Protein AF-A0A830CSY4-F1 (afdb_monomer_lite)

Secondary structure (DSSP, 8-state):
--S-HHHHHHHHHHHHHHHHHHHHHHHHHHHT---HHHHHHHHHHHHHHHHHHHHHT--HHHHHHHHHHHHT-

Radius of gyration: 14.14 Å; chains: 1; bounding box: 39×19×34 Å

Foldseek 3Di:
DCPDPPVLLVCLVVLLVVLVVQLVVLVVVLVPDPDPVVNVVSVVSNLVSLLSNLSSVPDPVSVVVNVVSVVVD

Sequence (73 aa):
MELFPHAHSIFSPWLIIIGATQIIYAASTSLGQRNLKKRIAYSSVSHMGFIIIGIGSITDMGLNVNIIFLLSI

Structure (mmCIF, N/CA/C/O backbone):
data_AF-A0A830CSY4-F1
#
_entry.id   AF-A0A830CSY4-F1
#
loop_
_atom_site.group_PDB
_atom_site.id
_atom_site.type_symbol
_atom_site.label_atom_id
_atom_site.label_alt_id
_atom_site.label_comp_id
_atom_site.label_asym_id
_atom_site.label_entity_id
_atom_site.label_seq_id
_atom_site.pdbx_PDB_ins_code
_atom_site.Cartn_x
_atom_site.Cartn_y
_atom_site.Cartn_z
_atom_site.occupancy
_atom_site.B_iso_or_equiv
_atom_site.auth_seq_id
_atom_site.auth_comp_id
_atom_site.auth_asym_id
_atom_site.auth_atom_id
_atom_site.pdbx_PDB_model_num
ATOM 1 N N . MET A 1 1 ? 21.584 -9.259 -7.310 1.00 43.00 1 MET A N 1
ATOM 2 C CA . MET A 1 1 ? 21.213 -10.588 -7.847 1.00 43.00 1 MET A CA 1
ATOM 3 C C . MET A 1 1 ? 19.934 -10.419 -8.651 1.00 43.00 1 MET A C 1
ATOM 5 O O . MET A 1 1 ? 18.849 -10.516 -8.097 1.00 43.00 1 MET A O 1
ATOM 9 N N . GLU A 1 2 ? 20.060 -10.088 -9.933 1.00 54.56 2 GLU A N 1
ATOM 10 C CA . GLU A 1 2 ? 18.924 -9.896 -10.840 1.00 54.56 2 GLU A CA 1
ATOM 11 C C . GLU A 1 2 ? 18.683 -11.207 -11.586 1.00 54.56 2 GLU A C 1
ATOM 13 O O . GLU A 1 2 ? 19.248 -11.445 -12.648 1.00 54.56 2 GLU A O 1
ATOM 18 N N . LEU A 1 3 ? 17.912 -12.113 -10.979 1.00 60.19 3 LEU A N 1
ATOM 19 C CA . LEU A 1 3 ? 17.700 -13.441 -11.560 1.00 60.19 3 LEU A CA 1
ATOM 20 C C . LEU A 1 3 ? 16.885 -13.364 -12.872 1.00 60.19 3 LEU A C 1
ATOM 22 O O . LEU A 1 3 ? 17.074 -14.223 -13.721 1.00 60.19 3 LEU A O 1
ATOM 26 N N . PHE A 1 4 ? 16.047 -12.324 -13.068 1.00 65.88 4 PHE A N 1
ATOM 27 C CA . PHE A 1 4 ? 15.262 -12.074 -14.296 1.00 65.88 4 PHE A CA 1
ATOM 28 C C . PHE A 1 4 ? 14.828 -10.590 -14.465 1.00 65.88 4 PHE A C 1
ATOM 30 O O . PHE A 1 4 ? 13.675 -10.254 -14.174 1.00 65.88 4 PHE A O 1
ATOM 37 N N . PRO A 1 5 ? 15.685 -9.683 -14.974 1.00 64.94 5 PRO A N 1
ATOM 38 C CA . PRO A 1 5 ? 15.335 -8.263 -15.154 1.00 64.94 5 PRO A CA 1
ATOM 39 C C . PRO A 1 5 ? 14.195 -8.045 -16.167 1.00 64.94 5 PRO A C 1
ATOM 41 O O . PRO A 1 5 ? 13.352 -7.165 -15.996 1.00 64.94 5 PRO A O 1
ATOM 44 N N . HIS A 1 6 ? 14.102 -8.902 -17.188 1.00 64.69 6 HIS A N 1
ATOM 45 C CA . HIS A 1 6 ? 13.062 -8.806 -18.215 1.00 64.69 6 HIS A CA 1
ATOM 46 C C . HIS A 1 6 ? 11.663 -9.160 -17.679 1.00 64.69 6 HIS A C 1
ATOM 48 O O . HIS A 1 6 ? 10.690 -8.471 -17.973 1.00 64.69 6 HIS A O 1
ATOM 54 N N . ALA A 1 7 ? 11.560 -10.191 -16.831 1.00 64.81 7 ALA A N 1
ATOM 55 C CA . ALA A 1 7 ? 10.291 -10.571 -16.207 1.00 64.81 7 ALA A CA 1
ATOM 56 C C . ALA A 1 7 ? 9.812 -9.506 -15.207 1.00 64.81 7 ALA A C 1
ATOM 58 O O . ALA A 1 7 ? 8.617 -9.228 -15.122 1.00 64.81 7 ALA A O 1
ATOM 59 N N . HIS A 1 8 ? 10.746 -8.869 -14.493 1.00 66.88 8 HIS A N 1
ATOM 60 C CA . HIS A 1 8 ? 10.428 -7.810 -13.537 1.00 66.88 8 HIS A CA 1
ATOM 61 C C . HIS A 1 8 ? 9.889 -6.548 -14.226 1.00 66.88 8 HIS A C 1
ATOM 63 O O . HIS A 1 8 ? 8.925 -5.959 -13.744 1.00 66.88 8 HIS A O 1
ATOM 69 N N . SER A 1 9 ? 10.441 -6.173 -15.386 1.00 68.81 9 SER A N 1
ATOM 70 C CA . SER A 1 9 ? 9.954 -5.029 -16.173 1.00 68.81 9 SER A CA 1
ATOM 71 C C . SER A 1 9 ? 8.518 -5.225 -16.683 1.00 68.81 9 SER A C 1
ATOM 73 O O . SER A 1 9 ? 7.739 -4.276 -16.693 1.00 68.81 9 SER A O 1
ATOM 75 N N . ILE A 1 10 ? 8.133 -6.459 -17.029 1.00 76.25 10 ILE A N 1
ATOM 76 C CA . ILE A 1 10 ? 6.767 -6.786 -17.474 1.00 76.25 10 ILE A CA 1
ATOM 77 C C . ILE A 1 10 ? 5.783 -6.810 -16.291 1.00 76.25 10 ILE A C 1
ATOM 79 O O . ILE A 1 10 ? 4.641 -6.372 -16.422 1.00 76.25 10 ILE A O 1
ATOM 83 N N . PHE A 1 11 ? 6.216 -7.295 -15.123 1.00 75.94 11 PHE A N 1
ATOM 84 C CA . PHE A 1 11 ? 5.378 -7.363 -13.919 1.00 75.94 11 PHE A CA 1
ATOM 85 C C . PHE A 1 11 ? 5.249 -6.032 -13.170 1.00 75.94 11 PHE A C 1
ATOM 87 O O . PHE A 1 11 ? 4.251 -5.817 -12.486 1.00 75.94 11 PHE A O 1
ATOM 94 N N . SER A 1 12 ? 6.223 -5.134 -13.312 1.00 78.06 12 SER A N 1
ATOM 95 C CA . SER A 1 12 ? 6.248 -3.794 -12.714 1.00 78.06 12 SER A CA 1
ATOM 96 C C . SER A 1 12 ? 4.918 -3.027 -12.841 1.00 78.06 12 SER A C 1
ATOM 98 O O . SER A 1 12 ? 4.328 -2.704 -11.804 1.00 78.06 12 SER A O 1
ATOM 100 N N . PRO A 1 13 ? 4.362 -2.793 -14.049 1.00 79.56 13 PRO A N 1
ATOM 101 C CA . PRO A 1 13 ? 3.101 -2.062 -14.189 1.00 79.56 13 PRO A CA 1
ATOM 102 C C . PRO A 1 13 ? 1.918 -2.805 -13.559 1.00 79.56 13 PRO A C 1
ATOM 104 O O . PRO A 1 13 ? 1.014 -2.178 -13.010 1.00 79.56 13 PRO A O 1
ATOM 107 N N . TRP A 1 14 ? 1.935 -4.140 -13.578 1.00 84.19 14 TRP A N 1
ATOM 108 C CA . TRP A 1 14 ? 0.886 -4.957 -12.970 1.00 84.19 14 TRP A CA 1
ATOM 109 C C . TRP A 1 14 ? 0.871 -4.825 -11.441 1.00 84.19 14 TRP A C 1
ATOM 111 O O . TRP A 1 14 ? -0.189 -4.645 -10.840 1.00 84.19 14 TRP A O 1
ATOM 121 N N . LEU A 1 15 ? 2.050 -4.830 -10.810 1.00 85.00 15 LEU A N 1
ATOM 122 C CA . LEU A 1 15 ? 2.202 -4.617 -9.368 1.00 85.00 15 LEU A CA 1
ATOM 123 C C . LEU A 1 15 ? 1.731 -3.222 -8.948 1.00 85.00 15 LEU A C 1
ATOM 125 O O . LEU A 1 15 ? 1.041 -3.085 -7.937 1.00 85.00 15 LEU A O 1
ATOM 129 N N . ILE A 1 16 ? 2.040 -2.199 -9.747 1.00 85.31 16 ILE A N 1
ATOM 130 C CA . ILE A 1 16 ? 1.607 -0.823 -9.483 1.00 85.31 16 ILE A CA 1
ATOM 131 C C . ILE A 1 16 ? 0.074 -0.716 -9.525 1.00 85.31 16 ILE A C 1
ATOM 133 O O . ILE A 1 16 ? -0.519 -0.120 -8.625 1.00 85.31 16 ILE A O 1
ATOM 137 N N . ILE A 1 17 ? -0.584 -1.335 -10.513 1.00 87.44 17 ILE A N 1
ATOM 138 C CA . ILE A 1 17 ? -2.053 -1.332 -10.640 1.00 87.44 17 ILE A CA 1
ATOM 139 C C . ILE A 1 17 ? -2.716 -2.035 -9.449 1.00 87.44 17 ILE A C 1
ATOM 141 O O . ILE A 1 17 ? -3.685 -1.519 -8.882 1.00 87.44 17 ILE A O 1
ATOM 145 N N . ILE A 1 18 ? -2.191 -3.195 -9.046 1.00 87.56 18 ILE A N 1
ATOM 146 C CA . ILE A 1 18 ? -2.715 -3.944 -7.897 1.00 87.56 18 ILE A CA 1
ATOM 147 C C . ILE A 1 18 ? -2.539 -3.131 -6.614 1.00 87.56 18 ILE A C 1
ATOM 149 O O . ILE A 1 18 ? -3.500 -2.966 -5.864 1.00 87.56 18 ILE A O 1
ATOM 153 N N . GLY A 1 19 ? -1.346 -2.577 -6.383 1.00 87.31 19 GLY A N 1
ATOM 154 C CA . GLY A 1 19 ? -1.062 -1.760 -5.206 1.00 87.31 19 GLY A CA 1
ATOM 155 C C . GLY A 1 19 ? -1.960 -0.523 -5.127 1.00 87.31 19 GLY A C 1
ATOM 156 O O . GLY A 1 19 ? -2.56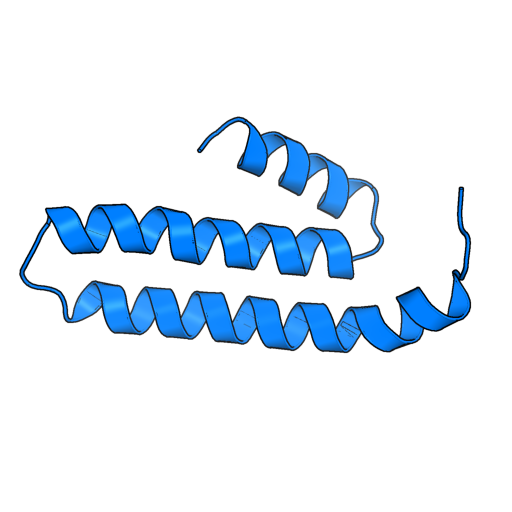2 -0.267 -4.085 1.00 87.31 19 GLY A O 1
ATOM 157 N N . ALA A 1 20 ? -2.147 0.192 -6.242 1.00 87.44 20 ALA A N 1
ATOM 158 C CA . ALA A 1 20 ? -3.033 1.354 -6.307 1.00 87.44 20 ALA A CA 1
ATOM 159 C C . ALA A 1 20 ? -4.492 0.980 -6.003 1.00 87.44 20 ALA A C 1
ATOM 161 O O . ALA A 1 20 ? -5.147 1.627 -5.183 1.00 87.44 20 ALA A O 1
ATOM 162 N N . THR A 1 21 ? -4.984 -0.108 -6.60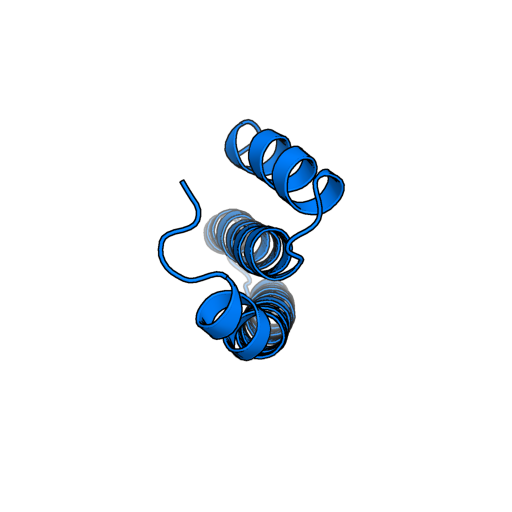1 1.00 88.25 21 THR A N 1
ATOM 163 C CA . THR A 1 21 ? -6.340 -0.618 -6.345 1.00 88.25 21 THR A CA 1
ATOM 164 C C . THR A 1 21 ? -6.523 -0.995 -4.873 1.00 88.25 21 THR A C 1
ATOM 166 O O . THR A 1 21 ? -7.554 -0.688 -4.274 1.00 88.25 21 THR A O 1
ATOM 169 N N . GLN A 1 22 ? -5.506 -1.601 -4.257 1.00 88.19 22 GLN A N 1
ATOM 170 C CA . GLN A 1 22 ? -5.540 -2.025 -2.860 1.00 88.19 22 GLN A CA 1
ATOM 171 C C . GLN A 1 22 ? -5.548 -0.834 -1.887 1.00 88.19 22 GLN A C 1
ATOM 173 O O . GLN A 1 22 ? -6.245 -0.891 -0.873 1.00 88.19 22 GLN A O 1
ATOM 178 N N . ILE A 1 23 ? -4.835 0.255 -2.203 1.00 87.81 23 ILE A N 1
ATOM 179 C CA . ILE A 1 23 ? -4.874 1.512 -1.434 1.00 87.81 23 ILE A CA 1
ATOM 180 C C . ILE A 1 23 ? -6.266 2.142 -1.516 1.00 87.81 23 ILE A C 1
ATOM 182 O O . ILE A 1 23 ? -6.844 2.485 -0.484 1.00 87.81 23 ILE A O 1
ATOM 186 N N . ILE A 1 24 ? -6.824 2.261 -2.725 1.00 88.19 24 ILE A N 1
ATOM 187 C CA . ILE A 1 24 ? -8.156 2.845 -2.937 1.00 88.19 24 ILE A CA 1
ATOM 188 C C . ILE A 1 24 ? -9.211 2.027 -2.184 1.00 88.19 24 ILE A C 1
ATOM 190 O O . ILE A 1 24 ? -10.002 2.585 -1.427 1.00 88.19 24 ILE A O 1
ATOM 194 N N . TYR A 1 25 ? -9.181 0.699 -2.315 1.00 86.69 25 TYR A N 1
ATOM 195 C CA . TYR A 1 25 ? -10.135 -0.186 -1.650 1.00 86.69 25 TYR A CA 1
ATOM 196 C C . TYR A 1 25 ? -10.039 -0.118 -0.117 1.00 86.69 25 TYR A C 1
ATOM 198 O O . TYR A 1 25 ? -11.065 -0.046 0.570 1.00 86.69 25 TYR A O 1
ATOM 206 N N . ALA A 1 26 ? -8.822 -0.093 0.435 1.00 84.81 26 ALA A N 1
ATOM 207 C CA . ALA A 1 26 ? -8.599 0.046 1.872 1.00 84.81 26 ALA A CA 1
ATOM 208 C C . ALA A 1 26 ? -9.056 1.421 2.394 1.00 84.81 26 ALA A C 1
ATOM 210 O O . ALA A 1 26 ? -9.703 1.494 3.442 1.00 84.81 26 ALA A O 1
ATOM 211 N N . ALA A 1 27 ? -8.802 2.498 1.644 1.00 83.00 27 ALA A N 1
ATOM 212 C CA . ALA A 1 27 ? -9.251 3.846 1.983 1.00 83.00 27 ALA A CA 1
ATOM 213 C C . ALA A 1 27 ? -10.784 3.959 1.968 1.00 83.00 27 ALA A C 1
ATOM 215 O O . ALA A 1 27 ? -11.377 4.412 2.950 1.00 83.00 27 ALA A O 1
ATOM 216 N N . SER A 1 28 ? -11.440 3.477 0.907 1.00 84.50 28 SER A N 1
ATOM 217 C CA . SER A 1 28 ? -12.904 3.473 0.796 1.00 84.50 28 SER A CA 1
ATOM 218 C C . SER A 1 28 ? -13.559 2.644 1.902 1.00 84.50 28 SER A C 1
ATOM 220 O O . SER A 1 28 ? -14.520 3.090 2.528 1.00 84.50 28 SER A O 1
ATOM 222 N N . THR A 1 29 ? -13.009 1.465 2.208 1.00 81.75 29 THR A N 1
ATOM 223 C CA . THR A 1 29 ? -13.542 0.585 3.260 1.00 81.75 29 THR A CA 1
ATOM 224 C C . THR A 1 29 ? -13.322 1.163 4.665 1.00 81.75 29 THR A C 1
ATOM 226 O O . THR A 1 29 ? -14.163 0.980 5.547 1.00 81.75 29 THR A O 1
ATOM 229 N N . SER A 1 30 ? -12.233 1.909 4.888 1.00 79.81 30 SER A N 1
ATOM 230 C CA . SER A 1 30 ? -11.931 2.555 6.175 1.00 79.81 30 SER A CA 1
ATOM 231 C C . SER A 1 30 ? -12.935 3.656 6.546 1.00 79.81 30 SER A C 1
ATOM 233 O O . SER A 1 30 ? -13.285 3.796 7.721 1.00 79.81 30 SER A O 1
ATOM 235 N N . LEU A 1 31 ? -13.463 4.400 5.565 1.00 74.94 31 LEU A N 1
ATOM 236 C CA . LEU A 1 31 ? -14.442 5.474 5.800 1.00 74.94 31 LEU A CA 1
ATOM 237 C C . LEU A 1 31 ? -15.797 4.954 6.309 1.00 74.94 31 LEU A C 1
ATOM 239 O O . LEU A 1 31 ? -16.452 5.622 7.105 1.00 74.94 31 LEU A O 1
ATOM 243 N N . GLY A 1 32 ? -16.201 3.749 5.896 1.00 75.44 32 GLY A N 1
ATOM 244 C CA . GLY A 1 32 ? -17.464 3.130 6.317 1.00 75.44 32 GLY A CA 1
ATOM 245 C C . GLY A 1 32 ? -17.413 2.426 7.681 1.00 75.44 32 GLY A C 1
ATOM 246 O O . GLY A 1 32 ? -18.448 2.019 8.212 1.00 75.44 32 GLY A O 1
ATOM 247 N N . GLN A 1 33 ? -16.228 2.254 8.277 1.00 75.12 33 GLN A N 1
ATOM 248 C CA . GLN A 1 33 ? -16.071 1.506 9.528 1.00 75.12 33 GLN A CA 1
ATOM 249 C C . GLN A 1 33 ? -16.361 2.380 10.760 1.00 75.12 33 GLN A C 1
ATOM 251 O O . GLN A 1 33 ? -15.549 3.210 11.154 1.00 75.12 33 GLN A O 1
ATOM 256 N N . ARG A 1 34 ? -17.475 2.114 11.463 1.00 70.62 34 ARG A N 1
ATOM 257 C CA . ARG A 1 34 ? -17.801 2.756 12.762 1.00 70.62 34 ARG A CA 1
ATOM 258 C C . ARG A 1 34 ? -16.877 2.328 13.915 1.00 70.62 34 ARG A C 1
ATOM 260 O O . ARG A 1 34 ? -16.858 2.971 14.958 1.00 70.62 34 ARG A O 1
ATOM 267 N N . ASN A 1 35 ? -16.111 1.247 13.744 1.00 77.12 35 ASN A N 1
ATOM 268 C CA . ASN A 1 35 ? -15.222 0.704 14.772 1.00 77.12 35 ASN A CA 1
ATOM 269 C C . ASN A 1 35 ? -13.788 1.225 14.603 1.00 77.12 35 ASN A C 1
ATOM 271 O O . ASN A 1 35 ? -13.082 0.818 13.679 1.00 77.12 35 ASN A O 1
ATOM 275 N N . LEU A 1 36 ? -13.327 2.053 15.546 1.00 75.44 36 LEU A N 1
ATOM 276 C CA . LEU A 1 36 ? -11.972 2.626 15.549 1.00 75.44 36 LEU A CA 1
ATOM 277 C C . LEU A 1 36 ? -10.867 1.555 15.506 1.00 75.44 36 LEU A C 1
ATOM 279 O O . LEU A 1 36 ? -9.913 1.705 14.750 1.00 75.44 36 LEU A O 1
ATOM 283 N N . LYS A 1 37 ? -11.036 0.427 16.214 1.00 75.50 37 LYS A N 1
ATOM 284 C CA . LYS A 1 37 ? -10.098 -0.714 16.148 1.00 75.50 37 LYS A CA 1
ATOM 285 C C . LYS A 1 37 ? -9.914 -1.254 14.725 1.00 75.50 37 LYS A C 1
ATOM 287 O O . LYS A 1 37 ? -8.798 -1.581 14.339 1.00 75.50 37 LYS A O 1
ATOM 292 N N . LYS A 1 38 ? -10.993 -1.328 13.936 1.00 73.19 38 LYS A N 1
ATOM 293 C CA . LYS A 1 38 ? -10.926 -1.796 12.543 1.00 73.19 38 LYS A CA 1
ATOM 294 C C . LYS A 1 38 ? -10.276 -0.746 11.643 1.00 73.19 38 LYS A C 1
ATOM 296 O O . LYS A 1 38 ? -9.473 -1.115 10.799 1.00 73.19 38 LYS A O 1
ATOM 301 N N . ARG A 1 39 ? -10.549 0.547 11.857 1.00 71.62 39 ARG A N 1
ATOM 302 C CA . ARG A 1 39 ? -9.902 1.641 11.103 1.00 71.62 39 ARG A CA 1
ATOM 303 C C . ARG A 1 39 ? -8.379 1.647 11.266 1.00 71.62 39 ARG A C 1
ATOM 305 O O . ARG A 1 39 ? -7.683 1.821 10.274 1.00 71.62 39 ARG A O 1
ATOM 312 N N . ILE A 1 40 ? -7.874 1.401 12.477 1.00 78.12 40 ILE A N 1
ATOM 313 C CA . ILE A 1 40 ? -6.426 1.306 12.736 1.00 78.12 40 ILE A CA 1
ATOM 314 C C . ILE A 1 40 ? -5.820 0.114 11.979 1.00 78.12 40 ILE A C 1
ATOM 316 O O . ILE A 1 40 ? -4.814 0.278 11.300 1.00 78.12 40 ILE A O 1
ATOM 320 N N . ALA A 1 41 ? -6.478 -1.050 11.994 1.00 77.88 41 ALA A N 1
ATOM 321 C CA . ALA A 1 41 ? -6.022 -2.216 11.231 1.00 77.88 41 ALA A CA 1
ATOM 322 C C . ALA A 1 41 ? -6.006 -1.969 9.707 1.00 77.88 41 ALA A C 1
ATOM 324 O O . ALA A 1 41 ? -5.080 -2.395 9.022 1.00 77.88 41 ALA A O 1
ATOM 325 N N . TYR A 1 42 ? -6.987 -1.231 9.171 1.00 78.56 42 TYR A N 1
ATOM 326 C CA . TYR A 1 42 ? -7.010 -0.854 7.751 1.00 78.56 42 TYR A CA 1
ATOM 327 C C . TYR A 1 42 ? -5.889 0.122 7.362 1.00 78.56 42 TYR A C 1
ATOM 329 O O . TYR A 1 42 ? -5.489 0.139 6.200 1.00 78.56 42 TYR A O 1
ATOM 337 N N . SER A 1 43 ? -5.334 0.886 8.308 1.00 77.88 43 SER A N 1
ATOM 338 C CA . SER A 1 43 ? -4.173 1.745 8.046 1.00 77.88 43 SER A CA 1
ATOM 339 C C . SER A 1 43 ? -2.939 0.923 7.654 1.00 77.88 43 SER A C 1
ATOM 341 O O . SER A 1 43 ? -2.272 1.255 6.675 1.00 77.88 43 SER A O 1
ATOM 343 N N . SER A 1 44 ? -2.677 -0.197 8.343 1.00 79.56 44 SER A N 1
ATOM 344 C CA . SER A 1 44 ? -1.591 -1.131 7.999 1.00 79.56 44 SER A CA 1
ATOM 345 C C . SER A 1 44 ? -1.816 -1.804 6.639 1.00 79.56 44 SER A C 1
ATOM 347 O O . SER A 1 44 ? -0.865 -2.033 5.895 1.00 79.56 44 SER A O 1
ATOM 349 N N . VAL A 1 45 ? -3.080 -2.054 6.272 1.00 78.62 45 VAL A N 1
ATOM 350 C CA . VAL A 1 45 ? -3.449 -2.607 4.957 1.00 78.62 45 VAL A CA 1
ATOM 351 C C . VAL A 1 45 ? -3.135 -1.610 3.838 1.00 78.62 45 VAL A C 1
ATOM 353 O O . VAL A 1 45 ? -2.527 -1.991 2.840 1.00 78.62 45 VAL A O 1
ATOM 356 N N . SER A 1 46 ? -3.467 -0.326 4.001 1.00 82.81 46 SER A N 1
ATOM 357 C CA . SER A 1 46 ? -3.065 0.710 3.036 1.00 82.81 46 SER A CA 1
ATOM 358 C C . SER A 1 46 ? -1.540 0.836 2.926 1.00 82.81 46 SER A C 1
ATOM 360 O O . SER A 1 46 ? -1.022 1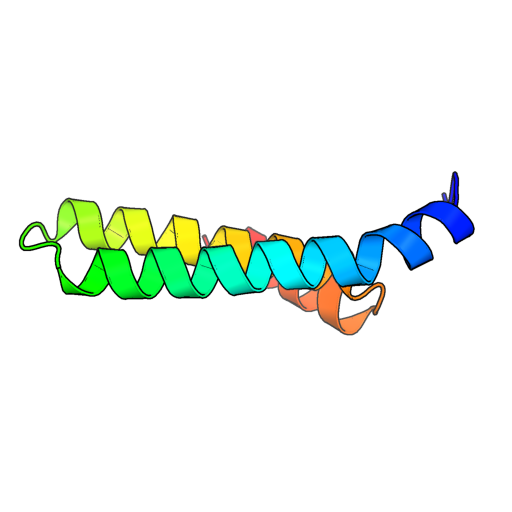.000 1.824 1.00 82.81 46 SER A O 1
ATOM 362 N N . HIS A 1 47 ? -0.817 0.701 4.044 1.00 83.50 47 HIS A N 1
ATOM 363 C CA . HIS A 1 47 ? 0.651 0.731 4.085 1.00 83.50 47 HIS A CA 1
ATOM 364 C C . HIS A 1 47 ? 1.284 -0.383 3.238 1.00 83.50 47 HIS A C 1
ATOM 366 O O . HIS A 1 47 ? 2.217 -0.132 2.478 1.00 83.50 47 HIS A O 1
ATOM 372 N N . MET A 1 48 ? 0.736 -1.601 3.298 1.00 84.38 48 MET A N 1
ATOM 373 C CA . MET A 1 48 ? 1.184 -2.717 2.454 1.00 84.38 48 MET A CA 1
ATOM 374 C C . MET A 1 48 ? 0.989 -2.444 0.956 1.00 84.38 48 MET A C 1
ATOM 376 O O . MET A 1 48 ? 1.829 -2.840 0.150 1.00 84.38 48 MET A O 1
ATOM 380 N N . GLY A 1 49 ? -0.060 -1.707 0.581 1.00 83.75 49 GLY A N 1
ATOM 381 C CA . GLY A 1 49 ? -0.280 -1.285 -0.804 1.00 83.75 49 GLY A CA 1
ATOM 382 C C . GLY A 1 49 ? 0.842 -0.385 -1.335 1.00 83.75 49 GLY A C 1
ATOM 383 O O . GLY A 1 49 ? 1.290 -0.574 -2.465 1.00 83.75 49 GLY A O 1
ATOM 384 N N . PHE A 1 50 ? 1.363 0.530 -0.507 1.00 83.00 50 PHE A N 1
ATOM 385 C CA . PHE A 1 50 ? 2.530 1.351 -0.859 1.00 83.00 50 PHE A CA 1
ATOM 386 C C . PHE A 1 50 ? 3.792 0.507 -1.054 1.00 83.00 50 PHE A C 1
ATOM 388 O O . PHE A 1 50 ? 4.539 0.753 -2.000 1.00 83.00 50 PHE A O 1
ATOM 395 N N . ILE A 1 51 ? 3.977 -0.534 -0.233 1.00 86.75 51 ILE A N 1
ATOM 396 C CA . ILE A 1 51 ? 5.116 -1.453 -0.357 1.00 86.75 51 ILE A CA 1
ATOM 397 C C . ILE A 1 51 ? 5.103 -2.170 -1.713 1.00 86.75 51 ILE A C 1
ATOM 399 O O . ILE A 1 51 ? 6.126 -2.246 -2.394 1.00 86.75 51 ILE A O 1
ATOM 403 N N . ILE A 1 52 ? 3.938 -2.638 -2.159 1.00 85.81 52 ILE A N 1
ATOM 404 C CA . ILE A 1 52 ? 3.795 -3.318 -3.456 1.00 85.81 52 ILE A CA 1
ATOM 405 C C . ILE A 1 52 ? 4.139 -2.373 -4.620 1.00 85.81 52 ILE A C 1
ATOM 407 O O . ILE A 1 52 ? 4.849 -2.770 -5.546 1.00 85.81 52 ILE A O 1
ATOM 411 N N . ILE A 1 53 ? 3.701 -1.110 -4.552 1.00 86.12 53 ILE A N 1
ATOM 412 C CA . ILE A 1 53 ? 4.020 -0.092 -5.567 1.00 86.12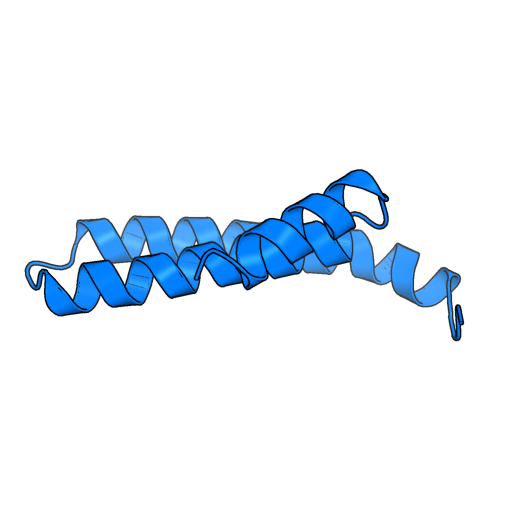 53 ILE A CA 1
ATOM 413 C C . ILE A 1 53 ? 5.520 0.225 -5.575 1.00 86.12 53 ILE A C 1
ATOM 415 O O . ILE A 1 53 ? 6.118 0.305 -6.647 1.00 86.12 53 ILE A O 1
ATOM 419 N N . GLY A 1 54 ? 6.147 0.374 -4.404 1.00 83.44 54 GLY A N 1
ATOM 420 C CA . GLY A 1 54 ? 7.577 0.674 -4.298 1.00 83.44 54 GLY A CA 1
ATOM 421 C C . GLY A 1 54 ? 8.471 -0.437 -4.857 1.00 83.44 54 GLY A C 1
ATOM 422 O O . GLY A 1 54 ? 9.460 -0.135 -5.521 1.00 83.44 54 GLY A O 1
ATOM 423 N N . ILE A 1 55 ? 8.083 -1.711 -4.687 1.00 82.00 55 ILE A N 1
ATOM 424 C CA . ILE A 1 55 ? 8.772 -2.855 -5.316 1.00 82.00 55 ILE A CA 1
ATOM 425 C C . ILE A 1 55 ? 8.558 -2.821 -6.833 1.00 82.00 55 ILE A C 1
ATOM 427 O O . ILE A 1 55 ? 9.504 -2.991 -7.599 1.00 82.00 55 ILE A O 1
ATOM 431 N N . GLY A 1 56 ? 7.326 -2.549 -7.275 1.00 79.88 56 GLY A N 1
ATOM 432 C CA . GLY A 1 56 ? 6.988 -2.447 -8.692 1.00 79.88 56 GLY A CA 1
ATOM 433 C C . GLY A 1 56 ? 7.672 -1.284 -9.415 1.00 79.88 56 GLY A C 1
ATOM 434 O O . GLY A 1 56 ? 7.847 -1.363 -10.621 1.00 79.88 56 GLY A O 1
ATOM 435 N N . SER A 1 57 ? 8.094 -0.224 -8.723 1.00 77.81 57 SER A N 1
ATOM 436 C CA . SER A 1 57 ? 8.707 0.952 -9.354 1.00 77.81 57 SER A CA 1
ATOM 437 C C . SER A 1 57 ? 10.107 0.687 -9.927 1.00 77.81 57 SER A C 1
ATOM 439 O O . SER A 1 57 ? 10.512 1.409 -10.830 1.00 77.81 57 SER A O 1
ATOM 441 N N . ILE A 1 58 ? 10.836 -0.334 -9.446 1.00 70.81 58 ILE A N 1
ATOM 442 C CA . ILE A 1 58 ? 12.230 -0.637 -9.855 1.00 70.81 58 ILE A CA 1
ATOM 443 C C . ILE A 1 58 ? 13.117 0.632 -9.815 1.00 70.81 58 ILE A C 1
ATOM 445 O O . ILE A 1 58 ? 14.012 0.833 -10.630 1.00 70.81 58 ILE A O 1
ATOM 449 N N . THR A 1 59 ? 12.844 1.537 -8.874 1.00 77.50 59 THR A N 1
ATOM 450 C CA . THR A 1 59 ? 13.648 2.738 -8.634 1.00 77.50 59 THR A CA 1
ATOM 451 C C . THR A 1 59 ? 14.295 2.637 -7.264 1.00 77.50 59 THR A C 1
ATOM 453 O O . THR A 1 59 ? 13.655 2.203 -6.302 1.00 77.50 59 THR A O 1
ATOM 456 N N . ASP A 1 60 ? 15.543 3.096 -7.140 1.00 76.62 60 ASP A N 1
ATOM 457 C CA . ASP A 1 60 ? 16.219 3.187 -5.842 1.00 76.62 60 ASP A CA 1
ATOM 458 C C . ASP A 1 60 ? 15.390 3.995 -4.838 1.00 76.62 60 ASP A C 1
ATOM 460 O O . ASP A 1 60 ? 15.287 3.630 -3.668 1.00 76.62 60 ASP A O 1
ATOM 464 N N . MET A 1 61 ? 14.722 5.058 -5.295 1.00 82.25 61 MET A N 1
ATOM 465 C CA . MET A 1 61 ? 13.843 5.862 -4.447 1.00 82.25 61 MET A CA 1
ATOM 466 C C . MET A 1 61 ? 12.645 5.056 -3.922 1.00 82.25 61 MET A C 1
ATOM 468 O O . MET A 1 61 ? 12.354 5.122 -2.729 1.00 82.25 61 MET A O 1
ATOM 472 N N . GLY A 1 62 ? 11.986 4.257 -4.770 1.00 81.75 62 GLY A N 1
ATOM 473 C CA . GLY A 1 62 ? 10.862 3.406 -4.365 1.00 81.75 62 GLY A CA 1
ATOM 474 C C . GLY A 1 62 ? 11.256 2.349 -3.331 1.00 81.75 62 GLY A C 1
ATOM 475 O O . GLY A 1 62 ? 10.534 2.131 -2.358 1.00 81.75 62 GLY A O 1
ATOM 476 N N . LEU A 1 63 ? 12.441 1.752 -3.480 1.00 81.75 63 LEU A N 1
ATOM 477 C CA . LEU A 1 63 ? 12.971 0.778 -2.521 1.00 81.75 63 LEU A CA 1
ATOM 478 C C . LEU A 1 63 ? 13.340 1.421 -1.176 1.00 81.75 63 LEU A C 1
ATOM 480 O O . LEU A 1 63 ? 13.026 0.864 -0.124 1.00 81.75 63 LEU A O 1
ATOM 484 N N . ASN A 1 64 ? 13.947 2.610 -1.194 1.00 84.69 64 ASN A N 1
ATOM 485 C CA . ASN A 1 64 ? 14.264 3.353 0.028 1.00 84.69 64 ASN A CA 1
ATOM 486 C C . ASN A 1 64 ? 12.995 3.759 0.793 1.00 84.69 64 ASN A C 1
ATOM 488 O O . ASN A 1 64 ? 12.920 3.578 2.009 1.00 84.69 64 ASN A O 1
ATOM 492 N N . VAL A 1 65 ? 11.972 4.249 0.086 1.00 84.06 65 VAL A N 1
ATOM 493 C CA . VAL A 1 65 ? 10.670 4.578 0.689 1.00 84.06 65 VAL A CA 1
ATOM 494 C C . VAL A 1 65 ? 10.034 3.339 1.315 1.00 84.06 65 VAL A C 1
ATOM 496 O O . VAL A 1 65 ? 9.546 3.411 2.442 1.00 84.06 65 VAL A O 1
ATOM 499 N N . ASN A 1 66 ? 10.104 2.189 0.643 1.00 87.38 66 ASN A N 1
ATOM 500 C CA . ASN A 1 66 ? 9.596 0.930 1.180 1.00 87.38 66 ASN A CA 1
ATOM 501 C C . ASN A 1 66 ? 10.266 0.505 2.476 1.00 87.38 66 ASN A C 1
ATOM 503 O O . ASN A 1 66 ? 9.581 0.050 3.386 1.00 87.38 66 ASN A O 1
ATOM 507 N N . ILE A 1 67 ? 11.586 0.645 2.560 1.00 84.31 67 ILE A N 1
ATOM 508 C CA . ILE A 1 67 ? 12.344 0.311 3.767 1.00 84.31 67 ILE A CA 1
ATOM 509 C C . ILE A 1 67 ? 11.897 1.189 4.936 1.00 84.31 67 ILE A C 1
ATOM 511 O O . ILE A 1 67 ? 11.635 0.676 6.022 1.00 84.31 67 ILE A O 1
ATOM 515 N N . ILE A 1 68 ? 11.732 2.492 4.706 1.00 85.50 68 ILE A N 1
ATOM 516 C CA . ILE A 1 68 ? 11.240 3.422 5.731 1.00 85.50 68 ILE A CA 1
ATOM 517 C C . ILE A 1 68 ? 9.810 3.050 6.151 1.00 85.50 68 ILE A C 1
ATOM 519 O O . ILE A 1 68 ? 9.510 3.011 7.344 1.00 85.50 68 ILE A O 1
ATOM 523 N N . PHE A 1 69 ? 8.941 2.717 5.195 1.00 83.19 69 PHE A N 1
ATOM 524 C CA . PHE A 1 69 ? 7.571 2.266 5.460 1.00 83.19 69 PHE A CA 1
ATOM 525 C C . PHE A 1 69 ? 7.526 0.942 6.245 1.00 83.19 69 PHE A C 1
ATOM 527 O O . PHE A 1 69 ? 6.684 0.771 7.120 1.00 83.19 69 PHE A O 1
ATOM 534 N N . LEU A 1 70 ? 8.436 0.005 5.986 1.00 83.00 70 LEU A N 1
ATOM 535 C CA . LEU A 1 70 ? 8.519 -1.259 6.727 1.00 83.00 70 LEU A CA 1
ATOM 536 C C . LEU A 1 70 ? 8.965 -1.063 8.180 1.00 83.00 70 LEU A C 1
ATOM 538 O O . LEU A 1 70 ? 8.511 -1.790 9.055 1.00 83.00 70 LEU A O 1
ATOM 542 N N . LEU A 1 71 ? 9.837 -0.085 8.431 1.00 82.38 71 LEU A N 1
ATOM 543 C CA . LEU A 1 71 ? 10.317 0.259 9.773 1.00 82.38 71 LEU A CA 1
ATOM 544 C C 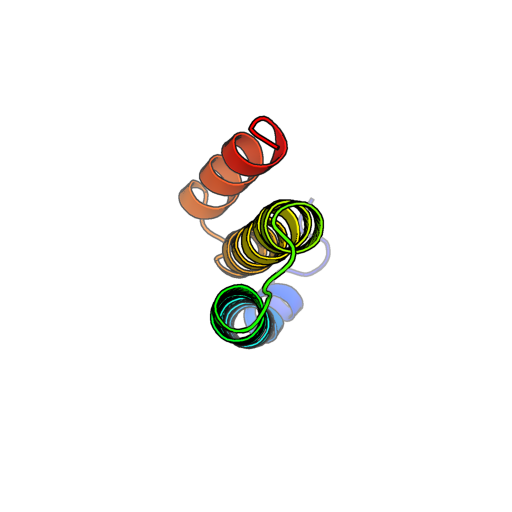. LEU A 1 71 ? 9.321 1.110 10.573 1.00 82.38 71 LEU A C 1
ATOM 546 O O . LEU A 1 71 ? 9.387 1.123 11.797 1.00 82.38 71 LEU A O 1
ATOM 550 N N . SER A 1 72 ? 8.430 1.833 9.891 1.00 78.00 72 SER A N 1
ATOM 551 C CA . SER A 1 72 ? 7.477 2.767 10.512 1.00 78.00 72 SER A CA 1
ATOM 552 C C . SER A 1 72 ? 6.106 2.143 10.820 1.00 78.00 72 SER A C 1
ATOM 554 O O . SER A 1 72 ? 5.176 2.883 11.145 1.00 78.00 72 SER A O 1
ATOM 556 N N . ILE A 1 73 ? 5.957 0.820 10.663 1.00 67.12 73 ILE A N 1
ATOM 557 C CA . ILE A 1 73 ? 4.707 0.079 10.913 1.00 67.12 73 ILE A CA 1
ATOM 558 C C . ILE A 1 73 ? 4.551 -0.321 12.381 1.00 67.12 73 ILE A C 1
ATOM 560 O O . ILE A 1 73 ? 3.382 -0.364 12.829 1.00 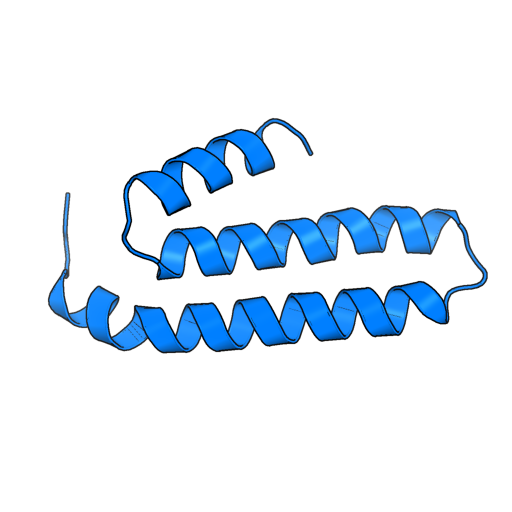67.12 73 ILE A O 1
#

Organism: NCBI:txid374723

InterPro domains:
  IPR001750 NADH:quinone oxidoreductase/Mrp antiporter, transmembrane domain [PF00361] (3-71)
  IPR003918 NADH:ubiquinone oxidoreductase [PTHR43507] (1-72)

pLDDT: mean 78.77, std 8.41, range [43.0, 88.25]